Protein AF-A0A8J5VDB3-F1 (afdb_monomer_lite)

Structure (mmCIF, N/CA/C/O backbone):
data_AF-A0A8J5VDB3-F1
#
_entry.id   AF-A0A8J5VDB3-F1
#
loop_
_atom_site.group_PDB
_atom_site.id
_atom_site.type_symbol
_atom_site.label_atom_id
_atom_site.label_alt_id
_atom_site.label_comp_id
_atom_site.label_asym_id
_atom_site.label_entity_id
_atom_site.label_seq_id
_atom_site.pdbx_PDB_ins_code
_atom_site.Cartn_x
_atom_site.Cartn_y
_atom_site.Cartn_z
_atom_site.occupancy
_atom_site.B_iso_or_equiv
_atom_site.auth_seq_id
_atom_site.auth_comp_id
_atom_site.auth_asym_id
_atom_site.auth_atom_id
_atom_site.pdbx_PDB_model_num
ATOM 1 N N . MET A 1 1 ? -5.336 -6.967 34.992 1.00 53.88 1 MET A N 1
ATOM 2 C CA . MET A 1 1 ? -5.012 -6.894 33.547 1.00 53.88 1 MET A CA 1
ATOM 3 C C . MET A 1 1 ? -3.573 -6.403 33.383 1.00 53.88 1 MET A C 1
ATOM 5 O O . MET A 1 1 ? -3.240 -5.371 33.945 1.00 53.88 1 MET A O 1
ATOM 9 N N . ASP A 1 2 ? -2.705 -7.189 32.734 1.00 63.59 2 ASP A N 1
ATOM 10 C CA . ASP A 1 2 ? -1.239 -7.001 32.697 1.00 63.59 2 ASP A CA 1
ATOM 11 C C . ASP A 1 2 ? -0.848 -5.699 31.965 1.00 63.59 2 ASP A C 1
ATOM 13 O O . ASP A 1 2 ? -1.202 -5.514 30.799 1.00 63.59 2 ASP A O 1
ATOM 17 N N . SER A 1 3 ? -0.119 -4.796 32.632 1.00 71.25 3 SER A N 1
ATOM 18 C CA . SER A 1 3 ? 0.340 -3.500 32.087 1.00 71.25 3 SER A CA 1
ATOM 19 C C . SER A 1 3 ? 1.108 -3.650 30.768 1.00 71.25 3 SER A C 1
ATOM 21 O O . SER A 1 3 ? 1.045 -2.791 29.889 1.00 71.25 3 SER A O 1
ATOM 23 N N . ARG A 1 4 ? 1.746 -4.808 30.585 1.00 69.00 4 ARG A N 1
ATOM 24 C CA . ARG A 1 4 ? 2.461 -5.216 29.372 1.00 69.00 4 ARG A CA 1
ATOM 25 C C . ARG A 1 4 ? 1.559 -5.356 28.143 1.00 69.00 4 ARG A C 1
ATOM 27 O O . ARG A 1 4 ? 2.006 -5.182 27.011 1.00 69.00 4 ARG A O 1
ATOM 34 N N . VAL A 1 5 ? 0.292 -5.713 28.348 1.00 71.44 5 VAL A N 1
ATOM 35 C CA . VAL A 1 5 ? -0.698 -5.825 27.271 1.00 71.44 5 VAL A CA 1
ATOM 36 C C . VAL A 1 5 ? -1.099 -4.430 26.803 1.00 71.44 5 VAL A C 1
ATOM 38 O O . VAL A 1 5 ? -1.179 -4.193 25.601 1.00 71.44 5 VAL A O 1
ATOM 41 N N . GLU A 1 6 ? -1.286 -3.482 27.722 1.00 72.94 6 GLU A N 1
ATOM 42 C CA . GLU A 1 6 ? -1.662 -2.107 27.375 1.00 72.94 6 GLU A CA 1
ATOM 43 C C . GLU A 1 6 ? -0.575 -1.373 26.590 1.00 72.94 6 GLU A C 1
ATOM 45 O O . GLU A 1 6 ? -0.888 -0.709 25.602 1.00 72.94 6 GLU A O 1
ATOM 50 N N . GLU A 1 7 ? 0.684 -1.553 26.987 1.00 78.62 7 GLU A N 1
ATOM 51 C CA . GLU A 1 7 ? 1.851 -1.002 26.297 1.00 78.62 7 GLU A CA 1
ATOM 52 C C . GLU A 1 7 ? 1.916 -1.482 24.839 1.00 78.62 7 GLU A C 1
ATOM 54 O O . GLU A 1 7 ? 1.949 -0.669 23.913 1.00 78.62 7 GLU A O 1
ATOM 59 N N . LYS A 1 8 ? 1.797 -2.798 24.612 1.00 77.06 8 LYS A N 1
ATOM 60 C CA . LYS A 1 8 ? 1.782 -3.383 23.261 1.00 77.06 8 LYS A CA 1
ATOM 61 C C . LYS A 1 8 ? 0.629 -2.866 22.401 1.00 77.06 8 LYS A C 1
ATOM 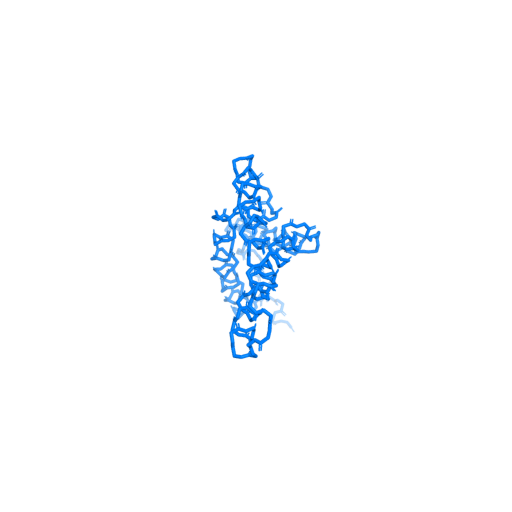63 O O . LYS A 1 8 ? 0.804 -2.652 21.204 1.00 77.06 8 LYS A O 1
ATOM 68 N N . PHE A 1 9 ? -0.551 -2.655 22.985 1.00 74.62 9 PHE A N 1
ATOM 69 C CA . PHE A 1 9 ? -1.677 -2.060 22.257 1.00 74.62 9 PHE A CA 1
ATOM 70 C C . PHE A 1 9 ? -1.410 -0.601 21.865 1.00 74.62 9 PHE A C 1
ATOM 72 O O . PHE A 1 9 ? -1.790 -0.192 20.766 1.00 74.62 9 PHE A O 1
ATOM 79 N N . GLY A 1 10 ? -0.733 0.165 22.725 1.00 77.50 10 GLY A N 1
ATOM 80 C CA . GLY A 1 10 ? -0.290 1.524 22.415 1.00 77.50 10 GLY A CA 1
ATOM 81 C C . GLY A 1 10 ? 0.666 1.564 21.222 1.00 77.50 10 GLY A C 1
ATOM 82 O O . GLY A 1 10 ? 0.451 2.335 20.285 1.00 77.50 10 GLY A O 1
ATOM 83 N N . GLU A 1 11 ? 1.667 0.683 21.201 1.00 82.94 11 GLU A N 1
ATOM 84 C CA . GLU A 1 11 ? 2.618 0.573 20.088 1.00 82.94 11 GLU A CA 1
ATOM 85 C C . GLU A 1 11 ? 1.934 0.188 18.771 1.00 82.94 11 GLU A C 1
ATOM 87 O O . GLU A 1 11 ? 2.164 0.820 17.737 1.00 82.94 11 GLU A O 1
ATOM 92 N N . VAL A 1 12 ? 1.044 -0.811 18.807 1.00 81.38 12 VAL A N 1
ATOM 93 C CA . VAL A 1 12 ? 0.291 -1.253 17.625 1.00 81.38 12 VAL A CA 1
ATOM 94 C C . VAL A 1 12 ? -0.551 -0.114 17.058 1.00 81.38 12 VAL A C 1
ATOM 96 O O . VAL A 1 12 ? -0.569 0.066 15.842 1.00 81.38 12 VAL A O 1
ATOM 99 N N . LYS A 1 13 ? -1.197 0.694 17.905 1.00 80.56 13 LYS A N 1
ATOM 100 C CA . LYS A 1 13 ? -1.991 1.843 17.451 1.00 80.56 13 LYS A CA 1
ATOM 101 C C . LYS A 1 13 ? -1.132 2.863 16.704 1.00 80.56 13 LYS A C 1
ATOM 103 O O . LYS A 1 13 ? -1.469 3.234 15.585 1.00 80.56 13 LYS A O 1
ATOM 108 N N . VAL A 1 14 ? 0.018 3.243 17.266 1.00 86.75 14 VAL A N 1
ATOM 109 C CA . VAL A 1 14 ? 0.944 4.188 16.617 1.00 86.75 14 VAL A CA 1
ATOM 110 C C . VAL A 1 14 ? 1.439 3.653 15.270 1.00 86.75 14 VAL A C 1
ATOM 112 O O . VAL A 1 14 ? 1.568 4.411 14.308 1.00 86.75 14 VAL A O 1
ATOM 115 N N . LEU A 1 15 ? 1.716 2.349 15.178 1.00 85.25 15 LEU A N 1
ATOM 116 C CA . LEU A 1 15 ? 2.126 1.715 13.925 1.00 85.25 15 LEU A CA 1
ATOM 117 C C . LEU A 1 15 ? 1.002 1.720 12.886 1.00 85.25 15 LEU A C 1
ATOM 119 O O . LEU A 1 15 ? 1.241 2.085 11.734 1.00 85.25 15 LEU A O 1
ATOM 123 N N . VAL A 1 16 ? -0.214 1.349 13.290 1.00 84.38 16 VAL A N 1
ATOM 124 C CA . VAL A 1 16 ? -1.390 1.353 12.414 1.00 84.38 16 VAL A CA 1
ATOM 125 C C . VAL A 1 16 ? -1.675 2.764 11.913 1.00 84.38 16 VAL A C 1
ATOM 127 O O . VAL A 1 16 ? -1.860 2.923 10.712 1.00 84.38 16 VAL A O 1
ATOM 130 N N . ASP A 1 17 ? -1.610 3.784 12.769 1.00 84.38 17 ASP A N 1
ATOM 131 C CA . ASP A 1 17 ? -1.848 5.179 12.384 1.00 84.38 17 ASP A CA 1
ATOM 132 C C . ASP A 1 17 ? -0.804 5.684 11.375 1.00 84.38 17 ASP A C 1
ATOM 134 O O . ASP A 1 17 ? -1.151 6.315 10.374 1.00 84.38 17 ASP A O 1
ATOM 138 N N . LYS A 1 18 ? 0.481 5.351 11.572 1.00 86.38 18 LYS A N 1
ATOM 139 C CA . LYS A 1 18 ? 1.552 5.697 10.619 1.00 86.38 18 LYS A CA 1
ATOM 140 C C . LYS A 1 18 ? 1.349 5.033 9.257 1.00 86.38 18 LYS A C 1
ATOM 142 O O . LYS A 1 18 ? 1.505 5.680 8.220 1.00 86.38 18 LYS A O 1
ATOM 147 N N . ILE A 1 19 ? 0.998 3.747 9.252 1.00 85.62 19 ILE A N 1
ATOM 148 C CA . ILE A 1 19 ? 0.727 2.987 8.026 1.00 85.62 19 ILE A CA 1
ATOM 149 C C . ILE A 1 19 ? -0.532 3.528 7.338 1.00 85.62 19 ILE A C 1
ATOM 151 O O . ILE A 1 19 ? -0.530 3.733 6.124 1.00 85.62 19 ILE A O 1
ATOM 155 N N . ALA A 1 20 ? -1.583 3.806 8.109 1.00 84.25 20 ALA A N 1
ATOM 156 C CA . ALA A 1 20 ? -2.833 4.366 7.622 1.00 84.25 20 ALA A CA 1
ATOM 157 C C . ALA A 1 20 ? -2.616 5.719 6.960 1.00 84.25 20 ALA A C 1
ATOM 159 O O . ALA A 1 20 ? -3.127 5.942 5.868 1.00 84.25 20 ALA A O 1
ATOM 160 N N . TRP A 1 21 ? -1.815 6.592 7.573 1.00 83.62 21 TRP A N 1
ATOM 161 C CA . TRP A 1 21 ? -1.458 7.887 7.005 1.00 83.62 21 TRP A CA 1
ATOM 162 C C . TRP A 1 21 ? -0.755 7.744 5.651 1.00 83.62 21 TRP A C 1
ATOM 164 O O . TRP A 1 21 ? -1.199 8.334 4.666 1.00 83.62 21 TRP A O 1
ATOM 174 N N . PHE A 1 22 ? 0.279 6.898 5.564 1.00 82.25 22 PHE A N 1
ATOM 175 C CA . PHE A 1 22 ? 1.011 6.677 4.313 1.00 82.25 22 PHE A CA 1
ATOM 176 C C . PHE A 1 22 ? 0.112 6.109 3.203 1.00 82.25 22 PHE A C 1
ATOM 178 O O . PHE A 1 22 ? 0.136 6.572 2.064 1.00 82.25 22 PHE A O 1
ATOM 185 N N . ILE A 1 23 ? -0.726 5.126 3.535 1.00 82.12 23 ILE A N 1
ATOM 186 C CA . ILE A 1 23 ? -1.629 4.489 2.572 1.00 82.12 23 ILE A CA 1
ATOM 187 C C . ILE A 1 23 ? -2.783 5.432 2.179 1.00 82.12 23 ILE A C 1
ATOM 189 O O . ILE A 1 23 ? -3.235 5.397 1.031 1.00 82.12 23 ILE A O 1
ATOM 193 N N . ASN A 1 24 ? -3.242 6.302 3.086 1.00 81.75 24 ASN A N 1
ATOM 194 C CA . ASN A 1 24 ? -4.252 7.320 2.792 1.00 81.75 24 ASN A CA 1
ATOM 195 C C . ASN A 1 24 ? -3.750 8.379 1.814 1.00 81.75 24 ASN A C 1
ATOM 197 O O . ASN A 1 24 ? -4.521 8.777 0.946 1.00 81.75 24 ASN A O 1
ATOM 201 N N . ILE A 1 25 ? -2.480 8.793 1.886 1.00 78.88 25 ILE A N 1
ATOM 202 C CA . ILE A 1 25 ? -1.899 9.737 0.911 1.00 78.88 25 ILE A CA 1
ATOM 203 C C . ILE A 1 25 ? -2.048 9.209 -0.522 1.00 78.88 25 ILE A C 1
ATOM 205 O O . ILE A 1 25 ? -2.359 9.963 -1.439 1.00 78.88 25 ILE A O 1
ATOM 209 N N . LEU A 1 26 ? -1.888 7.898 -0.707 1.00 76.75 26 LEU A N 1
ATOM 210 C CA . LEU A 1 26 ? -2.064 7.229 -1.998 1.00 76.75 26 LEU A CA 1
ATOM 211 C C . LEU A 1 26 ? -3.535 6.885 -2.311 1.00 76.75 26 LEU A C 1
ATOM 213 O O . LEU A 1 26 ? -3.827 6.269 -3.334 1.00 76.75 26 LEU A O 1
ATOM 217 N N . GLY A 1 27 ? -4.476 7.227 -1.425 1.00 79.12 27 GLY A N 1
ATOM 218 C CA . GLY A 1 27 ? -5.895 6.876 -1.536 1.00 79.12 27 GLY A CA 1
ATOM 219 C C . GLY A 1 27 ? -6.186 5.371 -1.414 1.00 79.12 27 GLY A C 1
ATOM 220 O O . GLY A 1 27 ? -7.279 4.900 -1.752 1.00 79.12 27 GLY A O 1
ATOM 221 N N . GLY A 1 28 ? -5.205 4.584 -0.968 1.00 81.62 28 GLY A N 1
ATOM 222 C CA . GLY A 1 28 ? -5.256 3.122 -0.933 1.00 81.62 28 GLY A CA 1
ATOM 223 C C . GLY A 1 28 ? -5.916 2.539 0.315 1.00 81.62 28 GLY A C 1
ATOM 224 O O . GLY A 1 28 ? -6.027 1.319 0.418 1.00 81.62 28 GLY A O 1
ATOM 225 N N . TRP A 1 29 ? -6.320 3.375 1.275 1.00 84.19 29 TRP A N 1
ATOM 226 C CA . TRP A 1 29 ? -6.783 2.890 2.572 1.00 84.19 29 TRP A CA 1
ATOM 227 C C . TRP A 1 29 ? -8.147 2.197 2.438 1.00 84.19 29 TRP A C 1
ATOM 229 O O . TRP A 1 29 ? -9.067 2.780 1.856 1.00 84.19 29 TRP A O 1
ATOM 239 N N . PRO A 1 30 ? -8.299 0.957 2.942 1.00 79.62 30 PRO A N 1
ATOM 240 C CA . PRO A 1 30 ? -9.506 0.165 2.710 1.00 79.62 30 PRO A CA 1
ATOM 241 C C . PRO A 1 30 ? -10.695 0.571 3.593 1.00 79.62 30 PRO A C 1
ATOM 243 O O . PRO A 1 30 ? -11.835 0.271 3.245 1.00 79.62 30 PRO A O 1
ATOM 246 N N . VAL A 1 31 ? -10.466 1.245 4.728 1.00 78.25 31 VAL A N 1
ATOM 247 C CA . VAL A 1 31 ? -11.527 1.559 5.700 1.00 78.25 31 VAL A CA 1
ATOM 248 C C . VAL A 1 31 ? -12.056 2.975 5.478 1.00 78.25 31 VAL A C 1
ATOM 250 O O . VAL A 1 31 ? -11.325 3.943 5.649 1.00 78.25 31 VAL A O 1
ATOM 253 N N . GLN A 1 32 ? -13.339 3.075 5.113 1.00 67.88 32 GLN A N 1
ATOM 254 C CA . GLN A 1 32 ? -14.087 4.329 4.913 1.00 67.88 32 GLN A CA 1
ATOM 255 C C . GLN A 1 32 ? -13.371 5.379 4.033 1.00 67.88 32 GLN A C 1
ATOM 257 O O . GLN A 1 32 ? -13.166 6.520 4.454 1.00 67.88 32 GLN A O 1
ATOM 262 N N . PRO A 1 33 ? -12.991 5.040 2.788 1.00 67.38 33 PRO A N 1
ATOM 263 C CA . PRO A 1 33 ? -12.346 6.005 1.912 1.00 67.38 33 PRO A CA 1
ATOM 264 C C . PRO A 1 33 ? -13.348 7.083 1.482 1.00 67.38 33 PRO A C 1
ATOM 266 O O . PRO A 1 33 ? -14.376 6.780 0.871 1.00 67.38 33 PRO A O 1
ATOM 269 N N . SER A 1 34 ? -13.033 8.353 1.749 1.00 78.81 34 SER A N 1
ATOM 270 C CA . SER A 1 34 ? -13.811 9.469 1.200 1.00 78.81 34 SER A CA 1
ATOM 271 C C . SER A 1 34 ? -13.730 9.485 -0.332 1.00 78.81 34 SER A C 1
ATOM 273 O O . SER A 1 34 ? -12.754 9.010 -0.920 1.00 78.81 34 SER A O 1
ATOM 275 N N . LEU A 1 35 ? -14.744 10.051 -0.998 1.00 80.62 35 LEU A N 1
ATOM 276 C CA . LEU A 1 35 ? -14.811 10.098 -2.468 1.00 80.62 35 LEU A CA 1
ATOM 277 C C . LEU A 1 35 ? -13.543 10.697 -3.100 1.00 80.62 35 LEU A C 1
ATOM 279 O O . LEU A 1 35 ? -13.057 10.192 -4.108 1.00 80.62 35 LEU A O 1
ATOM 283 N N . GLN A 1 36 ? -12.955 11.716 -2.466 1.00 82.62 36 GLN A N 1
ATOM 284 C CA . GLN A 1 36 ? -11.700 12.328 -2.911 1.00 82.62 36 GLN A CA 1
ATOM 285 C C . GLN A 1 36 ? -10.532 11.331 -2.914 1.00 82.62 36 GLN A C 1
ATOM 287 O O . GLN A 1 36 ? -9.795 11.246 -3.893 1.00 82.62 36 GLN A O 1
ATOM 292 N N . HIS A 1 37 ? -10.389 10.529 -1.857 1.00 84.06 37 HIS A N 1
ATOM 293 C CA . HIS A 1 37 ? -9.309 9.545 -1.744 1.00 84.06 37 HIS A CA 1
ATOM 294 C C . HIS A 1 37 ? -9.501 8.386 -2.731 1.00 84.06 37 HIS A C 1
ATOM 296 O O . HIS A 1 37 ? -8.532 7.849 -3.265 1.00 84.06 37 HIS A O 1
ATOM 302 N N . GLN A 1 38 ? -10.752 8.027 -3.039 1.00 86.00 38 GLN A N 1
ATOM 303 C CA . GLN A 1 38 ? -11.042 7.047 -4.086 1.00 86.00 38 GLN A CA 1
ATOM 304 C C . GLN A 1 38 ? -10.610 7.555 -5.466 1.00 86.00 38 GLN A C 1
ATOM 306 O O . GLN A 1 38 ? -9.944 6.820 -6.193 1.00 86.00 38 GLN A O 1
ATOM 311 N N . LEU A 1 39 ? -10.932 8.807 -5.806 1.00 88.19 39 LEU A N 1
ATOM 312 C CA . LEU A 1 39 ? -10.519 9.423 -7.069 1.00 88.19 39 LEU A CA 1
ATOM 313 C C . LEU A 1 39 ? -8.995 9.525 -7.192 1.00 88.19 39 LEU A C 1
ATOM 315 O O . LEU A 1 39 ? -8.451 9.156 -8.232 1.00 88.19 39 LEU A O 1
ATOM 319 N N . LEU A 1 40 ? -8.305 9.952 -6.129 1.00 88.75 40 LEU A N 1
ATOM 320 C CA . LEU A 1 40 ? -6.839 10.007 -6.097 1.00 88.75 40 LEU A CA 1
ATO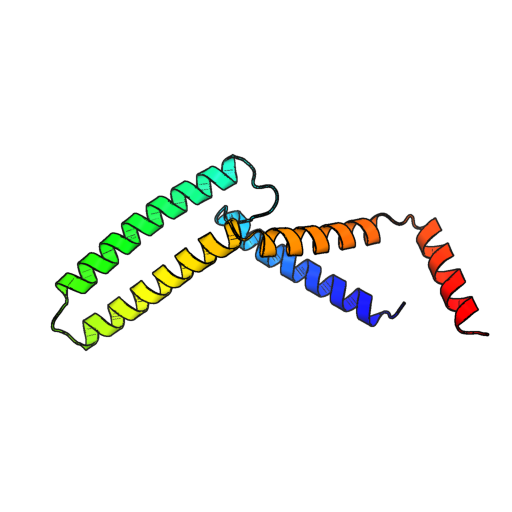M 321 C C . LEU A 1 40 ? -6.214 8.635 -6.360 1.00 88.75 40 LEU A C 1
ATOM 323 O O . LEU A 1 40 ? -5.288 8.525 -7.160 1.00 88.75 40 LEU A O 1
ATOM 327 N N . PHE A 1 41 ? -6.763 7.580 -5.755 1.00 89.62 41 PHE A N 1
ATOM 328 C CA . PHE A 1 41 ? -6.293 6.221 -5.996 1.00 89.62 41 PHE A CA 1
ATOM 329 C C . PHE A 1 41 ? -6.484 5.778 -7.447 1.00 89.62 41 PHE A C 1
ATOM 331 O O . PHE A 1 41 ? -5.586 5.166 -8.014 1.00 89.62 41 PHE A O 1
ATOM 338 N N . TYR A 1 42 ? -7.634 6.072 -8.060 1.00 90.88 42 TYR A N 1
ATOM 339 C CA . TYR A 1 42 ? -7.860 5.722 -9.464 1.00 90.88 42 TYR A CA 1
ATOM 340 C C . TYR A 1 42 ? -6.923 6.485 -10.397 1.00 90.88 42 TYR A C 1
ATOM 342 O O . TYR A 1 42 ? -6.361 5.884 -11.309 1.00 90.88 42 TYR A O 1
ATOM 350 N N . LEU A 1 43 ? -6.703 7.777 -10.145 1.00 92.00 43 LEU A N 1
ATOM 351 C CA . LEU A 1 43 ? -5.757 8.584 -10.913 1.00 92.00 43 LEU A CA 1
ATOM 352 C C . LEU A 1 43 ? -4.337 8.025 -10.794 1.00 92.00 43 LEU A C 1
ATOM 354 O O . LEU A 1 43 ? -3.665 7.827 -11.806 1.00 92.00 43 LEU A O 1
ATOM 358 N N . TYR A 1 44 ? -3.912 7.701 -9.571 1.00 90.44 44 TYR A N 1
ATOM 359 C CA . TYR A 1 44 ? -2.632 7.053 -9.317 1.00 90.44 44 TYR A CA 1
ATOM 360 C C . TYR A 1 44 ? -2.526 5.698 -10.030 1.00 90.44 44 TYR A C 1
ATOM 362 O O . TYR A 1 44 ? -1.519 5.415 -10.671 1.00 90.44 44 TYR A O 1
ATOM 370 N N . LEU A 1 45 ? -3.577 4.876 -9.983 1.00 92.12 45 LEU A N 1
ATOM 371 C CA . LEU A 1 45 ? -3.606 3.564 -10.626 1.00 92.12 45 LEU A CA 1
ATOM 372 C C . LEU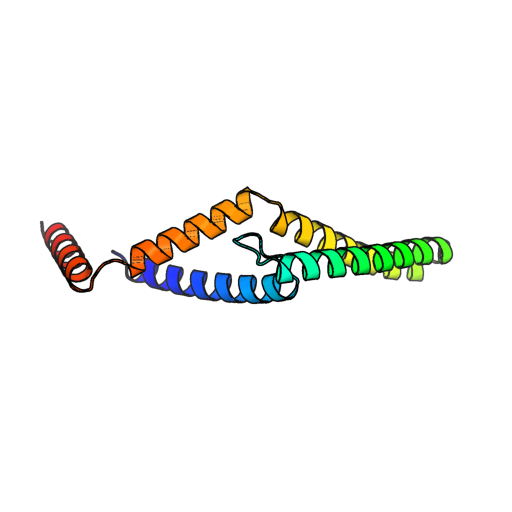 A 1 45 ? -3.483 3.679 -12.148 1.00 92.12 45 LEU A C 1
ATOM 374 O O . LEU A 1 45 ? -2.718 2.928 -12.749 1.00 92.12 45 LEU A O 1
ATOM 378 N N . VAL A 1 46 ? -4.192 4.620 -12.772 1.00 94.38 46 VAL A N 1
ATOM 379 C CA . VAL A 1 46 ? -4.092 4.873 -14.217 1.00 94.38 46 VAL A CA 1
ATOM 380 C C . VAL A 1 46 ? -2.688 5.348 -14.582 1.00 94.38 46 VAL A C 1
ATOM 382 O O . VAL A 1 46 ? -2.071 4.774 -15.478 1.00 94.38 46 VAL A O 1
ATOM 385 N N . TYR A 1 47 ? -2.154 6.334 -13.856 1.00 92.81 47 TYR A N 1
ATOM 386 C CA . TYR A 1 47 ? -0.789 6.825 -14.051 1.00 92.81 47 TYR A CA 1
ATOM 387 C C . TYR A 1 47 ? 0.241 5.691 -13.958 1.00 92.81 47 TYR A C 1
ATOM 389 O O . TYR A 1 47 ? 1.071 5.520 -14.852 1.00 92.81 47 TYR A O 1
ATOM 397 N N . HIS A 1 48 ? 0.144 4.869 -12.912 1.00 92.38 48 HIS A N 1
ATOM 398 C CA . HIS A 1 48 ? 1.066 3.762 -12.679 1.00 92.38 48 HIS A CA 1
ATOM 399 C C . HIS A 1 48 ? 0.964 2.687 -13.762 1.00 92.38 48 HIS A C 1
ATOM 401 O O . HIS A 1 48 ? 1.983 2.146 -14.169 1.00 92.38 48 HIS A O 1
ATOM 407 N N . ASN A 1 49 ? -0.236 2.398 -14.276 1.00 93.38 49 ASN A N 1
ATOM 408 C CA . ASN A 1 49 ? -0.416 1.449 -15.380 1.00 93.38 49 ASN A CA 1
ATOM 409 C C . ASN A 1 49 ? 0.199 1.952 -16.690 1.00 93.38 49 ASN A C 1
ATOM 411 O O . ASN A 1 49 ? 0.825 1.171 -17.409 1.00 93.38 49 ASN A O 1
ATOM 415 N N . ILE A 1 50 ? 0.051 3.244 -16.996 1.00 95.56 50 ILE A N 1
ATOM 416 C CA . ILE A 1 50 ? 0.691 3.860 -18.167 1.00 95.56 50 ILE A CA 1
ATOM 417 C C . ILE A 1 50 ? 2.212 3.749 -18.034 1.00 95.56 50 ILE A C 1
ATOM 419 O O . ILE A 1 50 ? 2.874 3.275 -18.956 1.00 95.56 50 ILE A O 1
ATOM 423 N N . TYR A 1 51 ? 2.751 4.116 -16.869 1.00 93.69 51 TYR A N 1
ATOM 424 C CA . TYR A 1 51 ? 4.181 4.020 -16.588 1.00 93.69 51 TYR A CA 1
ATOM 425 C C . TYR A 1 51 ? 4.698 2.581 -16.721 1.00 93.69 51 TYR A C 1
ATOM 427 O O . TYR A 1 51 ? 5.667 2.335 -17.432 1.00 93.69 51 TYR A O 1
ATOM 435 N N . LEU A 1 52 ? 4.007 1.613 -16.112 1.00 93.94 52 LEU A N 1
ATOM 436 C CA . LEU A 1 52 ? 4.390 0.203 -16.170 1.00 93.94 52 LEU A CA 1
ATOM 437 C C . LEU A 1 52 ? 4.369 -0.329 -17.610 1.00 93.94 52 LEU A C 1
ATOM 439 O O . LEU A 1 52 ? 5.263 -1.070 -18.009 1.00 93.94 52 LEU A O 1
ATOM 443 N N . SER A 1 53 ? 3.382 0.086 -18.409 1.00 93.81 53 SER A N 1
ATOM 444 C CA . SER A 1 53 ? 3.290 -0.279 -19.827 1.00 93.81 53 SER A CA 1
ATOM 445 C C . SER A 1 53 ? 4.470 0.269 -20.634 1.00 93.81 53 SER A C 1
ATOM 447 O O . SER A 1 53 ? 5.005 -0.436 -21.488 1.00 93.81 53 SER A O 1
ATOM 449 N N . MET A 1 54 ? 4.914 1.498 -20.342 1.00 93.94 54 MET A N 1
ATOM 450 C CA . MET A 1 54 ? 6.128 2.063 -20.940 1.00 93.94 54 MET A CA 1
ATOM 451 C C . MET A 1 54 ? 7.377 1.279 -20.523 1.00 93.94 54 MET A C 1
ATOM 453 O O . MET A 1 54 ? 8.186 0.952 -21.386 1.00 93.94 54 MET A O 1
ATOM 457 N N . SER A 1 55 ? 7.514 0.908 -19.245 1.00 91.38 55 SER A N 1
ATOM 458 C CA . SER A 1 55 ? 8.650 0.106 -18.766 1.00 91.38 55 SER A CA 1
ATOM 459 C C . SER A 1 55 ? 8.701 -1.288 -19.398 1.00 91.38 55 SER A C 1
ATOM 461 O O . SER A 1 55 ? 9.772 -1.760 -19.767 1.00 91.38 55 SER A O 1
ATOM 463 N N . TYR A 1 56 ? 7.551 -1.938 -19.596 1.00 91.62 56 TYR A N 1
ATOM 464 C CA . TYR A 1 56 ? 7.501 -3.205 -20.328 1.00 91.62 56 TYR A CA 1
ATOM 465 C C . TYR A 1 56 ? 7.891 -3.048 -21.798 1.00 91.62 56 TYR A C 1
ATOM 467 O O . TYR A 1 56 ? 8.553 -3.927 -22.343 1.00 91.62 56 TYR A O 1
ATOM 475 N N . ASN A 1 57 ? 7.503 -1.945 -22.441 1.00 93.06 57 ASN A N 1
ATOM 476 C CA . ASN A 1 57 ? 7.915 -1.663 -23.813 1.00 93.06 57 ASN A CA 1
ATOM 477 C C . ASN A 1 57 ? 9.438 -1.464 -23.902 1.00 93.06 57 ASN A C 1
ATOM 479 O O . ASN A 1 57 ? 10.095 -2.100 -24.721 1.00 93.06 57 ASN A O 1
ATOM 483 N N . ASP A 1 58 ? 10.005 -0.677 -22.990 1.00 90.69 58 ASP A N 1
ATOM 484 C CA . ASP A 1 58 ? 11.449 -0.453 -22.901 1.00 90.69 58 ASP A CA 1
ATOM 485 C C . ASP A 1 58 ? 12.220 -1.768 -22.682 1.00 90.69 58 ASP A C 1
ATOM 487 O O . ASP A 1 58 ? 13.208 -2.039 -23.363 1.00 90.69 58 ASP A O 1
ATOM 491 N N . LEU A 1 59 ? 11.701 -2.663 -21.832 1.00 89.56 59 LEU A N 1
ATOM 492 C CA . LEU A 1 59 ? 12.259 -4.002 -21.631 1.00 89.56 59 LEU A CA 1
ATOM 493 C C . LEU A 1 59 ? 12.300 -4.836 -22.928 1.00 89.56 59 LEU A C 1
ATOM 495 O O . LEU A 1 59 ? 13.250 -5.592 -23.140 1.00 89.56 59 LEU A O 1
ATOM 499 N N . LEU A 1 60 ? 11.287 -4.710 -23.794 1.00 88.81 60 LEU A N 1
ATOM 500 C CA . LEU A 1 60 ? 11.253 -5.383 -25.097 1.00 88.81 60 LEU A CA 1
ATOM 501 C C . LEU A 1 60 ? 12.233 -4.758 -26.099 1.00 88.81 60 LEU A C 1
ATOM 503 O O . LEU A 1 60 ? 12.765 -5.472 -26.945 1.00 88.81 60 LEU A O 1
ATOM 507 N N . MET A 1 61 ? 12.493 -3.451 -26.009 1.00 90.25 61 MET A N 1
ATOM 508 C CA . MET A 1 61 ? 13.433 -2.757 -26.897 1.00 90.25 61 MET A CA 1
ATOM 509 C C . MET A 1 61 ? 14.896 -3.089 -26.594 1.00 90.25 61 MET A C 1
ATOM 511 O O . MET A 1 61 ? 15.701 -3.214 -27.514 1.00 90.25 61 MET A O 1
ATOM 515 N N . ILE A 1 62 ? 15.249 -3.269 -25.321 1.00 91.06 62 ILE A N 1
ATOM 516 C CA . ILE A 1 62 ? 16.623 -3.588 -24.888 1.00 91.06 62 ILE A CA 1
ATOM 517 C C . ILE A 1 62 ? 16.946 -5.091 -24.931 1.00 91.06 62 ILE A C 1
ATOM 519 O O . ILE A 1 62 ? 17.977 -5.534 -24.413 1.00 91.06 62 ILE A O 1
ATOM 523 N N . PHE 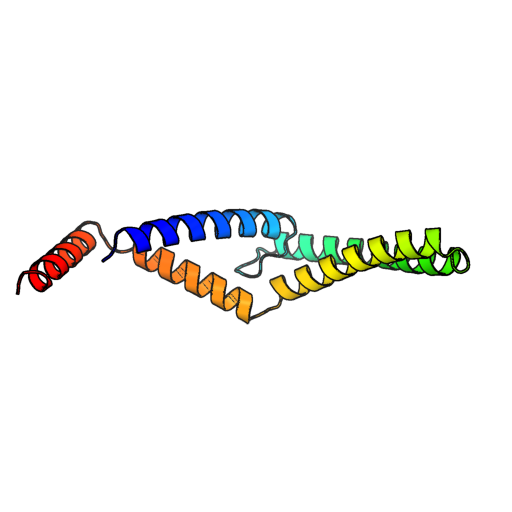A 1 63 ? 16.056 -5.888 -25.525 1.00 83.94 63 PHE A N 1
ATOM 524 C CA . PHE A 1 63 ? 16.189 -7.335 -25.595 1.00 83.94 63 PHE A CA 1
ATOM 525 C C . PHE A 1 63 ? 17.448 -7.722 -26.388 1.00 83.94 63 PHE A C 1
ATOM 527 O O . PHE A 1 63 ? 17.582 -7.402 -27.566 1.00 83.94 63 PHE A O 1
ATOM 534 N N . GLY A 1 64 ? 18.391 -8.401 -25.729 1.00 84.00 64 GLY A N 1
ATOM 535 C CA . GLY A 1 64 ? 19.695 -8.773 -26.296 1.00 84.00 64 GLY A CA 1
ATOM 536 C C . GLY A 1 64 ? 20.899 -8.293 -25.479 1.00 84.00 64 GLY A C 1
ATOM 537 O O . GLY A 1 64 ? 21.980 -8.863 -25.611 1.00 84.00 64 GLY A O 1
ATOM 538 N N . SER A 1 65 ? 20.720 -7.316 -24.584 1.00 90.12 65 SER A N 1
ATOM 539 C CA . SER A 1 65 ? 21.735 -6.922 -23.597 1.00 90.12 65 SER A CA 1
ATOM 540 C C . SER A 1 65 ? 21.342 -7.410 -22.206 1.00 90.12 65 SER A C 1
ATOM 542 O O . SER A 1 65 ? 20.451 -6.851 -21.572 1.00 90.12 65 SER A O 1
ATOM 544 N N . LEU A 1 66 ? 22.011 -8.456 -21.714 1.00 89.25 66 LEU A N 1
ATOM 545 C CA . LEU A 1 66 ? 21.653 -9.101 -20.446 1.00 89.25 66 LEU A CA 1
ATOM 546 C C . LEU A 1 66 ? 21.763 -8.144 -19.244 1.00 89.25 66 LEU A C 1
ATOM 548 O O . LEU A 1 66 ? 20.882 -8.137 -18.382 1.00 89.25 66 LEU A O 1
ATOM 552 N N . ASP A 1 67 ? 22.782 -7.285 -19.219 1.00 91.12 67 ASP A N 1
ATOM 553 C CA . ASP A 1 67 ? 22.975 -6.305 -18.143 1.00 91.12 67 ASP A CA 1
ATOM 554 C C . ASP A 1 67 ? 21.850 -5.260 -18.113 1.00 91.12 67 ASP A C 1
ATOM 556 O O . ASP A 1 67 ? 21.265 -4.991 -17.063 1.00 91.12 67 ASP A O 1
ATOM 560 N N . LEU A 1 68 ? 21.474 -4.712 -19.274 1.00 89.06 68 LEU A N 1
ATOM 561 C CA . LEU A 1 68 ? 20.385 -3.734 -19.360 1.00 89.06 68 LEU A CA 1
ATOM 562 C C . LEU A 1 68 ? 19.026 -4.381 -19.070 1.00 89.06 68 LEU A C 1
ATOM 564 O O . LEU A 1 68 ? 18.202 -3.810 -18.353 1.00 89.06 68 LEU A O 1
ATOM 568 N N . MET A 1 69 ? 18.803 -5.594 -19.578 1.00 92.12 69 MET A N 1
ATOM 569 C CA . MET A 1 69 ? 17.571 -6.344 -19.349 1.00 92.12 69 MET A CA 1
ATOM 570 C C . MET A 1 69 ? 17.366 -6.650 -17.870 1.00 92.12 69 MET A C 1
ATOM 572 O O . MET A 1 69 ? 16.270 -6.446 -17.359 1.00 92.12 69 MET A O 1
ATOM 576 N N . THR A 1 70 ? 18.395 -7.123 -17.164 1.00 92.00 70 THR A N 1
ATOM 577 C CA . THR A 1 70 ? 18.276 -7.462 -15.737 1.00 92.00 70 THR A CA 1
ATOM 578 C C . THR A 1 70 ? 18.008 -6.226 -14.879 1.00 92.00 70 THR A C 1
ATOM 580 O O . THR A 1 70 ? 17.143 -6.275 -13.998 1.00 92.00 70 THR A O 1
ATOM 583 N N . ALA A 1 71 ? 18.662 -5.098 -15.169 1.00 91.00 71 ALA A N 1
ATOM 584 C CA . ALA A 1 71 ? 18.415 -3.833 -14.481 1.00 91.00 71 ALA A CA 1
ATOM 585 C C . ALA A 1 71 ? 16.977 -3.317 -14.694 1.00 91.00 71 ALA A C 1
ATOM 587 O O . ALA A 1 71 ? 16.282 -2.965 -13.731 1.00 91.00 71 ALA A O 1
ATOM 588 N N . ASN A 1 72 ? 16.494 -3.323 -15.940 1.00 91.56 72 ASN A N 1
ATOM 589 C CA . ASN A 1 72 ? 15.147 -2.848 -16.263 1.00 91.56 72 ASN A CA 1
ATOM 590 C C . ASN A 1 72 ? 14.059 -3.808 -15.756 1.00 91.56 72 ASN A C 1
ATOM 592 O O . ASN A 1 72 ? 13.056 -3.384 -15.178 1.00 91.56 72 ASN A O 1
ATOM 596 N N . LEU A 1 73 ? 14.287 -5.118 -15.880 1.00 92.50 73 LEU A N 1
ATOM 597 C CA . LEU A 1 73 ? 13.385 -6.149 -15.371 1.00 92.50 73 LEU A CA 1
ATOM 598 C C . LEU A 1 73 ? 13.228 -6.040 -13.857 1.00 92.50 73 LEU A C 1
ATOM 600 O O . LEU A 1 73 ? 12.108 -6.106 -13.361 1.00 92.50 73 LEU A O 1
ATOM 604 N N . THR A 1 74 ? 14.325 -5.836 -13.122 1.00 94.00 74 THR A N 1
ATOM 605 C CA . THR A 1 74 ? 14.284 -5.684 -11.660 1.00 94.00 74 THR A CA 1
ATOM 606 C C . THR A 1 74 ? 13.450 -4.468 -11.267 1.00 94.00 74 THR A C 1
ATOM 608 O O . THR A 1 74 ? 12.552 -4.574 -10.430 1.00 94.00 74 THR A O 1
ATOM 611 N N . THR A 1 75 ? 13.685 -3.328 -11.920 1.00 91.62 75 THR A N 1
ATOM 612 C CA . THR A 1 75 ? 12.920 -2.095 -11.689 1.00 91.62 75 THR A CA 1
ATOM 613 C C . THR A 1 75 ? 11.434 -2.297 -11.996 1.00 91.62 75 THR A C 1
ATOM 615 O O . THR A 1 75 ? 10.578 -2.007 -11.158 1.00 91.62 75 THR A O 1
ATOM 618 N N . THR A 1 76 ? 11.115 -2.876 -13.152 1.00 93.81 76 THR A N 1
ATOM 619 C CA . THR A 1 76 ? 9.736 -3.144 -13.584 1.00 93.81 76 THR A CA 1
ATOM 620 C C . THR A 1 76 ? 9.035 -4.143 -12.658 1.00 93.81 76 THR A C 1
ATOM 622 O O . THR A 1 76 ? 7.871 -3.955 -12.297 1.00 93.81 76 THR A O 1
ATOM 625 N N . ALA A 1 77 ? 9.740 -5.178 -12.198 1.00 94.00 77 ALA A N 1
ATOM 626 C CA . ALA A 1 77 ? 9.216 -6.164 -11.259 1.00 94.00 77 ALA A CA 1
ATOM 627 C C . ALA A 1 77 ? 8.880 -5.533 -9.902 1.00 94.00 77 ALA A C 1
ATOM 629 O O . ALA A 1 77 ? 7.797 -5.779 -9.368 1.00 94.00 77 ALA A O 1
ATOM 630 N N . ILE A 1 78 ? 9.751 -4.670 -9.366 1.00 94.44 78 ILE A N 1
ATOM 631 C CA . ILE A 1 78 ? 9.480 -3.931 -8.124 1.00 94.44 78 ILE A CA 1
ATOM 632 C C . ILE A 1 78 ? 8.216 -3.079 -8.283 1.00 94.44 78 ILE A C 1
ATOM 634 O O . ILE A 1 78 ? 7.314 -3.161 -7.446 1.00 94.44 78 ILE A O 1
ATOM 638 N N . GLN A 1 79 ? 8.106 -2.322 -9.378 1.00 92.44 79 GLN A N 1
ATOM 639 C CA . GLN A 1 79 ? 6.935 -1.481 -9.653 1.00 92.44 79 GLN A CA 1
ATOM 640 C C . GLN A 1 79 ? 5.643 -2.299 -9.793 1.00 92.44 79 GLN A C 1
ATOM 642 O O . GLN A 1 79 ? 4.579 -1.879 -9.330 1.00 92.44 79 GLN A O 1
ATOM 647 N N . THR A 1 80 ? 5.739 -3.495 -10.374 1.00 94.25 80 THR A N 1
ATOM 648 C CA . THR A 1 80 ? 4.619 -4.435 -10.512 1.00 94.25 80 THR A CA 1
ATOM 649 C C . THR A 1 80 ? 4.173 -4.975 -9.153 1.00 94.25 80 THR A C 1
ATOM 651 O O . THR A 1 80 ? 2.983 -4.969 -8.837 1.00 94.25 80 THR A O 1
ATOM 654 N N . ILE A 1 81 ? 5.117 -5.398 -8.306 1.00 95.00 81 ILE A N 1
ATOM 655 C CA . ILE A 1 81 ? 4.829 -5.897 -6.953 1.00 95.00 81 ILE A CA 1
ATOM 656 C C . ILE A 1 81 ? 4.161 -4.808 -6.111 1.00 95.00 81 ILE A C 1
ATOM 658 O O . ILE A 1 81 ? 3.200 -5.089 -5.392 1.00 95.00 81 ILE A O 1
ATOM 662 N N . VAL A 1 82 ? 4.651 -3.570 -6.203 1.00 91.44 82 VAL A N 1
ATOM 663 C CA . VAL A 1 82 ? 4.077 -2.413 -5.507 1.00 91.44 82 VAL A CA 1
ATOM 664 C C . VAL A 1 82 ? 2.620 -2.202 -5.928 1.00 91.44 82 VAL A C 1
ATOM 666 O O . VAL A 1 82 ? 1.748 -2.133 -5.058 1.00 91.44 82 VAL A O 1
ATOM 669 N N . LEU A 1 83 ? 2.326 -2.213 -7.234 1.00 91.62 83 LEU A N 1
ATOM 670 C CA . LEU A 1 83 ? 0.959 -2.102 -7.754 1.00 91.62 83 LEU A CA 1
ATOM 671 C C . LEU A 1 83 ? 0.045 -3.219 -7.226 1.00 91.62 83 LEU A C 1
ATOM 673 O O . LEU A 1 83 ? -1.030 -2.939 -6.693 1.00 91.62 83 LEU A O 1
ATOM 677 N N . ILE A 1 84 ? 0.488 -4.478 -7.317 1.00 93.31 84 ILE A N 1
ATOM 678 C CA . ILE A 1 84 ? -0.277 -5.642 -6.843 1.00 93.31 84 ILE A CA 1
ATOM 679 C C . ILE A 1 84 ? -0.571 -5.521 -5.345 1.00 93.31 84 ILE A C 1
ATOM 681 O O . ILE A 1 84 ? -1.707 -5.730 -4.920 1.00 93.31 84 ILE A O 1
ATOM 685 N N . ARG A 1 85 ? 0.430 -5.155 -4.535 1.00 91.06 85 ARG A N 1
ATOM 686 C CA . ARG A 1 85 ? 0.263 -4.988 -3.085 1.00 91.06 85 ARG A CA 1
ATOM 687 C C . ARG A 1 85 ? -0.723 -3.875 -2.749 1.00 91.06 85 ARG A C 1
ATOM 689 O O . ARG A 1 85 ? -1.551 -4.076 -1.867 1.00 91.06 85 ARG A O 1
ATOM 696 N N . MET A 1 86 ? -0.684 -2.742 -3.448 1.00 89.31 86 MET A N 1
ATOM 697 C CA . MET A 1 86 ? -1.647 -1.655 -3.226 1.00 89.31 86 MET A CA 1
ATOM 698 C C . MET A 1 86 ? -3.082 -2.074 -3.550 1.00 89.31 86 MET A C 1
ATOM 700 O O . MET A 1 86 ? -3.987 -1.818 -2.756 1.00 89.31 86 MET A O 1
ATOM 704 N N . ILE A 1 87 ? -3.290 -2.764 -4.674 1.00 91.19 87 ILE A N 1
ATOM 705 C CA . ILE A 1 87 ? -4.602 -3.311 -5.045 1.00 91.19 87 ILE A CA 1
ATOM 706 C C . ILE A 1 87 ? -5.066 -4.315 -3.982 1.00 91.19 87 ILE A C 1
ATOM 708 O O . ILE A 1 87 ? -6.202 -4.242 -3.513 1.00 91.19 87 ILE A O 1
ATOM 712 N N . TYR A 1 88 ? -4.178 -5.215 -3.553 1.00 91.19 88 TYR A N 1
ATOM 713 C CA . TYR A 1 88 ? -4.482 -6.201 -2.521 1.00 91.19 88 TYR A CA 1
ATOM 714 C C . TYR A 1 88 ? -4.885 -5.542 -1.199 1.00 91.19 88 TYR A C 1
ATOM 716 O O . TYR A 1 88 ? -5.909 -5.904 -0.631 1.00 91.19 88 TYR A O 1
ATOM 724 N N . VAL A 1 89 ? -4.133 -4.547 -0.722 1.00 88.69 89 VAL A N 1
ATOM 725 C CA . VAL A 1 89 ? -4.452 -3.819 0.516 1.00 88.69 89 VAL A CA 1
ATOM 726 C C . VAL A 1 89 ? -5.819 -3.143 0.432 1.00 88.69 89 VAL A C 1
ATOM 728 O O . VAL A 1 89 ? -6.599 -3.256 1.375 1.00 88.69 89 VAL A O 1
ATOM 731 N N . LYS A 1 90 ? -6.133 -2.493 -0.695 1.00 86.88 90 LYS A N 1
ATOM 732 C CA . LYS A 1 90 ? -7.392 -1.759 -0.863 1.00 86.88 90 LYS A CA 1
ATOM 733 C C . LYS A 1 90 ? -8.618 -2.672 -0.945 1.00 86.88 90 LYS A C 1
ATOM 735 O O . LYS A 1 90 ? -9.654 -2.349 -0.373 1.00 86.88 90 LYS A O 1
ATOM 740 N N . TYR A 1 91 ? -8.519 -3.793 -1.661 1.00 88.94 91 TYR A N 1
ATOM 741 C CA . TYR A 1 91 ? -9.671 -4.661 -1.944 1.00 88.94 91 TYR A CA 1
ATOM 742 C C . TYR A 1 91 ? -9.746 -5.919 -1.067 1.00 88.94 91 TYR A C 1
ATOM 744 O O . TYR A 1 91 ? -10.741 -6.649 -1.112 1.00 88.94 91 TYR A O 1
ATOM 752 N N . SER A 1 92 ? -8.731 -6.197 -0.244 1.00 90.81 92 SER A N 1
ATOM 753 C CA . SER A 1 92 ? -8.755 -7.341 0.666 1.00 90.81 92 SER A CA 1
ATOM 754 C C . SER A 1 92 ? -9.744 -7.116 1.808 1.00 90.81 92 SER A C 1
ATOM 756 O O . SER A 1 92 ? -9.511 -6.342 2.739 1.00 90.81 92 SER A O 1
ATOM 758 N N . LYS A 1 93 ? -10.834 -7.892 1.783 1.00 87.44 93 LYS A N 1
ATOM 759 C CA . LYS A 1 93 ? -11.822 -7.949 2.871 1.00 87.44 93 LYS A CA 1
ATOM 760 C C . LYS A 1 93 ? -11.186 -8.344 4.205 1.00 87.44 93 LYS A C 1
ATOM 762 O O . LYS A 1 93 ? -11.612 -7.859 5.247 1.00 87.44 93 LYS A O 1
ATOM 767 N N . ASN A 1 94 ? -10.154 -9.190 4.177 1.00 89.19 94 ASN A N 1
ATOM 768 C CA . ASN A 1 94 ? -9.453 -9.632 5.382 1.00 89.19 94 ASN A CA 1
ATOM 769 C C . ASN A 1 94 ? -8.689 -8.479 6.035 1.00 89.19 94 ASN A C 1
ATOM 771 O O . ASN A 1 94 ? -8.809 -8.286 7.240 1.00 89.19 94 ASN A O 1
ATOM 775 N N . ILE A 1 95 ? -7.957 -7.688 5.242 1.00 86.69 95 ILE A N 1
ATOM 776 C CA . ILE A 1 95 ? -7.224 -6.519 5.748 1.00 86.69 95 ILE A CA 1
ATOM 777 C C . ILE A 1 95 ? -8.206 -5.498 6.318 1.00 86.69 95 ILE A C 1
ATOM 779 O O . ILE A 1 95 ? -8.036 -5.068 7.456 1.00 86.69 95 ILE A O 1
ATOM 783 N N . SER A 1 96 ? -9.277 -5.184 5.581 1.00 87.69 96 SER A N 1
ATOM 784 C CA . SER A 1 96 ? -10.323 -4.289 6.080 1.00 87.69 96 SER A CA 1
ATOM 785 C C . SER A 1 96 ? -10.913 -4.791 7.399 1.00 87.69 96 SER A C 1
ATOM 787 O O . SER A 1 96 ? -11.024 -4.019 8.343 1.00 87.69 96 SER A O 1
ATOM 789 N N . LYS A 1 97 ? -11.248 -6.085 7.498 1.00 87.69 97 LYS A N 1
ATOM 790 C CA . LYS A 1 97 ? -11.836 -6.676 8.707 1.00 87.69 97 LYS A CA 1
ATOM 791 C C . LYS A 1 97 ? -10.891 -6.607 9.904 1.00 87.69 97 LYS A C 1
ATOM 793 O O . LYS A 1 97 ? -11.339 -6.286 11.001 1.00 87.69 97 LYS A O 1
ATOM 798 N N . ILE A 1 98 ? -9.607 -6.905 9.703 1.00 87.12 98 ILE A N 1
ATOM 799 C CA . ILE A 1 98 ? -8.590 -6.829 10.759 1.00 87.12 98 ILE A CA 1
ATOM 800 C C . ILE A 1 98 ? -8.471 -5.392 11.264 1.00 87.12 98 ILE A C 1
ATOM 802 O O . ILE A 1 98 ? -8.545 -5.177 12.469 1.00 87.12 98 ILE A O 1
ATOM 806 N N . ILE A 1 99 ? -8.347 -4.415 10.360 1.00 85.19 99 ILE A N 1
ATOM 807 C CA . ILE A 1 99 ? -8.227 -2.997 10.726 1.00 85.19 99 ILE A CA 1
ATOM 808 C C . ILE A 1 99 ? -9.468 -2.532 11.491 1.00 85.19 99 ILE A C 1
ATOM 810 O O . ILE A 1 99 ? -9.330 -1.931 12.552 1.00 85.19 99 ILE A O 1
ATOM 814 N N . THR A 1 100 ? -10.671 -2.847 11.000 1.00 85.81 100 THR A N 1
ATOM 815 C CA . THR A 1 100 ? -11.924 -2.503 11.687 1.00 85.81 100 THR A CA 1
ATOM 816 C C . THR A 1 100 ? -11.988 -3.142 13.071 1.00 85.81 100 THR A C 1
ATOM 818 O O . THR A 1 100 ? -12.209 -2.440 14.043 1.00 85.81 100 THR A O 1
ATOM 821 N N . THR A 1 101 ? -11.666 -4.433 13.199 1.00 84.62 101 THR A N 1
ATOM 822 C CA . THR A 1 101 ? -11.684 -5.132 14.499 1.00 84.62 101 THR A CA 1
ATOM 823 C C . THR A 1 101 ? -10.685 -4.533 15.493 1.00 84.62 101 THR A C 1
ATOM 825 O O . THR A 1 101 ? -10.964 -4.455 16.687 1.00 84.62 101 THR A O 1
ATOM 828 N N . VAL A 1 102 ? -9.498 -4.138 15.025 1.00 81.88 102 VAL A N 1
ATOM 829 C CA . VAL A 1 102 ? -8.492 -3.482 15.870 1.00 81.88 102 VAL A CA 1
ATOM 830 C C . VAL A 1 102 ? -8.985 -2.105 16.309 1.00 81.88 102 VAL A C 1
ATOM 832 O O . VAL A 1 102 ? -8.896 -1.792 17.493 1.00 81.88 102 VAL A O 1
ATOM 835 N N . ASN A 1 103 ? -9.552 -1.315 15.395 1.00 80.06 103 ASN A N 1
ATOM 836 C CA . ASN A 1 103 ? -10.121 -0.009 15.722 1.00 80.06 103 ASN A CA 1
ATOM 837 C C . ASN A 1 103 ? -11.292 -0.116 16.701 1.00 80.06 103 ASN A C 1
ATOM 839 O O . ASN A 1 103 ? -11.307 0.620 17.680 1.00 80.06 103 ASN A O 1
ATOM 843 N N . ASP A 1 104 ? -12.213 -1.056 16.496 1.00 81.25 104 ASP A N 1
ATOM 844 C CA . ASP A 1 104 ? -13.373 -1.251 17.369 1.00 81.25 104 ASP A CA 1
ATOM 845 C C . ASP A 1 104 ? -12.933 -1.605 18.795 1.00 81.25 104 ASP A C 1
ATOM 847 O O . ASP A 1 104 ? -13.391 -0.987 19.748 1.00 81.25 104 ASP A O 1
ATOM 851 N N . LYS A 1 105 ? -11.949 -2.503 18.954 1.00 76.88 105 LYS A N 1
ATOM 852 C CA . LYS A 1 105 ? -11.369 -2.833 20.270 1.00 76.88 105 LYS A CA 1
ATOM 853 C C . LYS A 1 105 ? -10.660 -1.650 20.928 1.00 76.88 105 LYS A C 1
ATOM 855 O O . LYS A 1 105 ? -10.637 -1.541 22.152 1.00 76.88 105 LYS A O 1
ATOM 860 N N . ILE A 1 106 ? -10.040 -0.777 20.134 1.00 70.25 106 ILE A N 1
ATOM 861 C CA . ILE A 1 106 ? -9.415 0.452 20.638 1.00 70.25 106 ILE A CA 1
ATOM 862 C C . ILE A 1 106 ? -10.490 1.438 21.102 1.00 70.25 106 ILE A C 1
ATOM 864 O O . ILE A 1 106 ? -10.297 2.087 22.129 1.00 70.25 106 ILE A O 1
ATOM 868 N N . VAL A 1 107 ? -11.591 1.574 20.362 1.00 69.06 107 VAL A N 1
ATOM 869 C CA . VAL A 1 107 ? -12.717 2.438 20.733 1.00 69.06 107 VAL A CA 1
ATOM 870 C C . VAL A 1 107 ? -13.386 1.905 21.994 1.00 69.06 107 VAL A C 1
ATOM 872 O O . VAL A 1 107 ? -13.440 2.642 22.965 1.00 69.06 107 VAL A O 1
ATOM 875 N N . GLU A 1 108 ? -13.750 0.623 22.039 1.00 70.00 108 GLU A N 1
ATOM 876 C CA . GLU A 1 108 ? -14.331 -0.048 23.212 1.00 70.00 108 GLU A CA 1
ATOM 877 C C . GLU A 1 108 ? -13.468 0.157 24.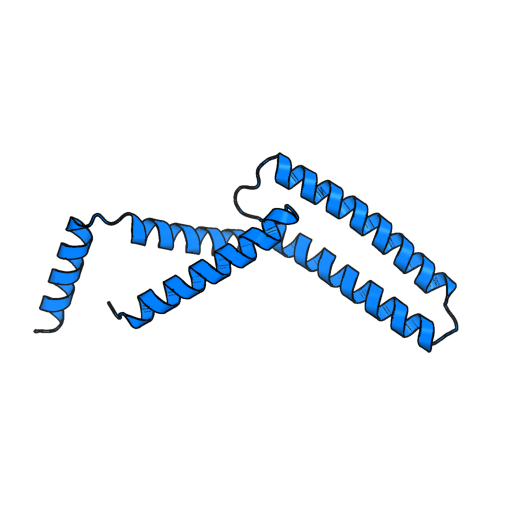467 1.00 70.00 108 GLU A C 1
ATOM 879 O O . GLU A 1 108 ? -13.958 0.555 25.518 1.00 70.00 108 GLU A O 1
ATOM 884 N N . LYS A 1 109 ? -12.141 0.008 24.350 1.00 63.59 109 LYS A N 1
ATOM 885 C CA . LYS A 1 109 ? -11.217 0.257 25.466 1.00 63.59 109 LYS A CA 1
ATOM 886 C C . LYS A 1 109 ? -11.173 1.730 25.914 1.00 63.59 109 LYS A C 1
ATOM 888 O O . LYS A 1 109 ? -10.907 2.025 27.086 1.00 63.59 109 LYS A O 1
ATOM 893 N N . ASN A 1 110 ? -11.358 2.665 24.987 1.00 61.47 110 ASN A N 1
ATOM 894 C CA . ASN A 1 110 ? -11.363 4.094 25.296 1.00 61.47 110 ASN A CA 1
ATOM 895 C C . ASN A 1 110 ? -12.720 4.589 25.809 1.00 61.47 110 ASN A C 1
ATOM 897 O O . ASN A 1 110 ? -12.713 5.566 26.551 1.00 61.47 110 ASN A O 1
ATOM 901 N N . ASP A 1 111 ? -13.815 3.911 25.460 1.00 58.53 111 ASP A N 1
ATOM 902 C CA . ASP A 1 111 ? -15.197 4.293 25.777 1.00 58.53 111 ASP A CA 1
ATOM 903 C C . ASP A 1 111 ? -15.626 3.930 27.206 1.00 58.53 111 ASP A C 1
ATOM 905 O O . ASP A 1 111 ? -16.594 4.484 27.711 1.00 58.53 111 ASP A O 1
ATOM 909 N N . TYR A 1 112 ? -14.879 3.064 27.904 1.00 59.59 112 TYR A N 1
ATOM 910 C CA . TYR A 1 112 ? -15.099 2.875 29.340 1.00 59.59 112 TYR A CA 1
ATOM 911 C C . TYR A 1 112 ? -14.897 4.199 30.086 1.00 59.59 112 TYR A C 1
ATOM 913 O O . TYR A 1 112 ? -13.801 4.785 30.062 1.00 59.59 112 TYR A O 1
ATOM 921 N N . ASP A 1 113 ? -15.938 4.621 30.799 1.00 56.69 113 ASP A N 1
ATOM 922 C CA . ASP A 1 113 ? -15.898 5.787 31.670 1.00 56.69 113 ASP A CA 1
ATOM 923 C C . ASP A 1 113 ? -14.836 5.601 32.770 1.00 56.69 113 ASP A C 1
ATOM 925 O O . ASP A 1 113 ? -14.489 4.483 33.169 1.00 56.69 113 ASP A O 1
ATOM 929 N N . LEU A 1 114 ? -14.283 6.704 33.275 1.00 59.72 114 LEU A N 1
ATOM 930 C CA . LEU A 1 114 ? -13.300 6.687 34.365 1.00 59.72 114 LEU A CA 1
ATOM 931 C C . LEU A 1 114 ? -13.838 5.957 35.608 1.00 59.72 114 LEU A C 1
ATOM 933 O O . LEU A 1 114 ? -13.064 5.323 36.330 1.00 59.72 114 LEU A O 1
ATOM 937 N N . GLU A 1 115 ? -15.151 6.026 35.832 1.00 58.53 115 GLU A N 1
ATOM 938 C CA . GLU A 1 115 ? -15.879 5.287 36.867 1.00 58.53 115 GLU A CA 1
ATOM 939 C C . GLU A 1 115 ? -15.875 3.771 36.595 1.00 58.53 115 GLU A C 1
ATOM 941 O O . GLU A 1 115 ? -15.478 2.987 37.460 1.00 58.53 115 GLU A O 1
ATOM 946 N N . GLU A 1 116 ? -16.210 3.338 35.377 1.00 63.50 116 GLU A N 1
ATOM 947 C CA . GLU A 1 116 ? -16.233 1.917 35.003 1.00 63.50 116 GLU A CA 1
ATOM 948 C C . GLU 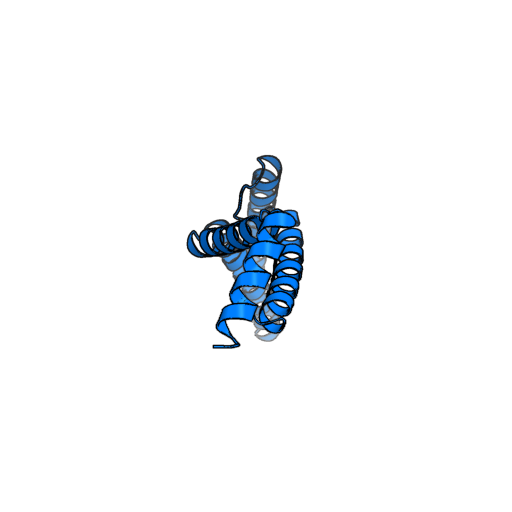A 1 116 ? -14.834 1.287 35.020 1.00 63.50 116 GLU A C 1
ATOM 950 O O . GLU A 1 116 ? -14.655 0.167 35.509 1.00 63.50 116 GLU A O 1
ATOM 955 N N . LYS A 1 117 ? -13.806 2.032 34.586 1.00 65.38 117 LYS A N 1
ATOM 956 C CA . LYS A 1 117 ? -12.401 1.595 34.674 1.00 65.38 117 LYS A CA 1
ATOM 957 C C . LYS A 1 117 ? -11.965 1.366 36.123 1.00 65.38 117 LYS A C 1
ATOM 959 O O . LYS A 1 117 ? -11.247 0.402 36.394 1.00 65.38 117 LYS A O 1
ATOM 964 N N . LYS A 1 118 ? -12.402 2.212 37.066 1.00 67.19 118 LYS A N 1
ATOM 965 C CA . LYS A 1 118 ? -12.115 2.035 38.502 1.00 67.19 118 LYS A CA 1
ATOM 966 C C . LYS A 1 118 ? -12.806 0.802 39.077 1.00 67.19 118 LYS A C 1
ATOM 968 O O . LYS A 1 118 ? -12.172 0.062 39.828 1.00 67.19 118 LYS A O 1
ATOM 973 N N . ILE A 1 119 ? -14.064 0.562 38.711 1.00 69.00 119 ILE A N 1
ATOM 974 C CA . ILE A 1 119 ? -14.824 -0.610 39.169 1.00 69.00 119 ILE A CA 1
ATOM 975 C C . ILE A 1 119 ? -14.167 -1.900 38.659 1.00 69.00 119 ILE A C 1
ATOM 977 O O . ILE A 1 119 ? -13.933 -2.822 39.440 1.00 69.00 119 ILE A O 1
ATOM 981 N N . PHE A 1 120 ? -13.780 -1.944 37.382 1.00 66.25 120 PHE A N 1
ATOM 982 C CA . PHE A 1 120 ? -13.109 -3.103 36.789 1.00 66.25 120 PHE A CA 1
ATOM 983 C C . PHE A 1 120 ? -11.758 -3.419 37.456 1.00 66.25 120 PHE A C 1
ATOM 985 O O . PHE A 1 120 ? -11.449 -4.580 37.734 1.00 66.25 120 PHE A O 1
ATOM 992 N N . LEU A 1 121 ? -10.958 -2.391 37.765 1.00 67.00 121 LEU A N 1
ATOM 993 C CA . LEU A 1 121 ? -9.691 -2.554 38.489 1.00 67.00 121 LEU A CA 1
ATOM 994 C C . LEU A 1 121 ? -9.898 -3.026 39.936 1.00 67.00 121 LEU A C 1
ATOM 996 O O . LEU A 1 121 ? -9.113 -3.838 40.424 1.00 67.00 121 LEU A O 1
ATOM 1000 N N . GLY A 1 122 ? -10.960 -2.562 40.603 1.00 70.25 122 GLY A N 1
ATOM 1001 C CA . GLY A 1 122 ? -11.328 -3.005 41.950 1.00 70.25 122 GLY A CA 1
ATOM 1002 C C . GLY A 1 122 ? -11.668 -4.498 42.017 1.00 70.25 122 GLY A C 1
ATOM 1003 O O . GLY A 1 122 ? -11.173 -5.196 42.900 1.00 70.25 122 GLY A O 1
ATOM 1004 N N . TYR A 1 123 ? -12.429 -5.006 41.043 1.00 61.97 123 TYR A N 1
ATOM 1005 C CA . TYR A 1 123 ? -12.787 -6.428 40.961 1.00 61.97 123 TYR A CA 1
ATOM 1006 C C . TYR A 1 123 ? -11.576 -7.339 40.714 1.00 61.97 123 TYR A C 1
ATOM 1008 O O . TYR A 1 123 ? -11.422 -8.364 41.375 1.00 61.97 123 TYR A O 1
ATOM 1016 N N . GLN A 1 124 ? -10.672 -6.949 39.811 1.00 62.00 124 GLN A N 1
ATOM 1017 C CA . GLN A 1 124 ? -9.476 -7.740 39.488 1.00 62.00 124 GLN A CA 1
ATOM 1018 C C . GLN A 1 124 ? -8.498 -7.873 40.670 1.00 62.00 124 GLN A C 1
ATOM 1020 O O . GLN A 1 124 ? -7.785 -8.869 40.764 1.00 62.00 124 GLN A O 1
ATOM 1025 N N . LEU A 1 125 ? -8.448 -6.883 41.568 1.00 57.00 125 LEU A N 1
ATOM 1026 C CA . LEU A 1 125 ? -7.597 -6.916 42.765 1.00 57.00 125 LEU A CA 1
ATOM 1027 C C . LEU A 1 125 ? -8.176 -7.802 43.883 1.00 57.00 125 LEU A C 1
ATOM 1029 O O . LEU A 1 125 ? -7.413 -8.399 44.647 1.00 57.00 125 LEU A O 1
ATOM 1033 N N . GLN A 1 126 ? -9.505 -7.925 43.962 1.00 55.44 126 GLN A N 1
ATOM 1034 C CA . GLN A 1 126 ? -10.176 -8.845 44.890 1.00 55.44 126 GLN A CA 1
ATOM 1035 C C . GLN A 1 126 ? -10.024 -10.312 44.472 1.00 55.44 126 GLN A C 1
ATOM 1037 O O . GLN A 1 126 ? -9.838 -11.177 45.325 1.00 55.44 126 GLN A O 1
ATOM 1042 N N . GLU A 1 127 ? -10.021 -10.593 43.169 1.00 53.22 127 GLU A N 1
ATOM 1043 C CA . GLU A 1 127 ? -9.804 -11.949 42.647 1.00 53.22 127 GLU A CA 1
ATOM 1044 C C . GLU A 1 127 ? -8.362 -12.450 42.837 1.00 53.22 127 GLU A C 1
ATOM 1046 O O . GLU A 1 127 ? -8.142 -13.651 42.898 1.00 53.22 127 GLU A O 1
ATOM 1051 N N . SER A 1 128 ? -7.370 -11.559 42.974 1.00 48.72 128 SER A N 1
ATOM 1052 C CA . SER A 1 128 ? -5.971 -11.946 43.228 1.00 48.72 128 SER A CA 1
ATOM 1053 C C . SER A 1 128 ? -5.608 -12.099 44.711 1.00 48.72 128 SER A C 1
ATOM 1055 O O . SER A 1 128 ? -4.451 -12.374 45.026 1.00 48.72 128 SER A O 1
ATOM 1057 N N . THR A 1 129 ? -6.550 -11.843 45.625 1.00 51.75 129 THR A N 1
ATOM 1058 C CA . THR A 1 129 ? -6.356 -11.952 47.086 1.00 51.75 129 THR A CA 1
ATOM 1059 C C . THR A 1 129 ? -7.163 -13.080 47.733 1.00 51.75 129 THR A C 1
ATOM 1061 O O . THR A 1 129 ? -7.079 -13.252 48.950 1.00 51.75 129 THR A O 1
ATOM 1064 N N . THR A 1 130 ? -7.882 -13.871 46.932 1.00 46.16 130 THR A N 1
ATOM 1065 C CA . THR A 1 130 ? -8.539 -15.123 47.345 1.00 46.16 130 THR A CA 1
ATOM 1066 C C . THR A 1 130 ? -7.871 -16.295 46.639 1.00 46.16 130 THR A C 1
ATOM 1068 O O . THR A 1 130 ? -7.668 -17.336 47.299 1.00 46.16 130 THR A O 1
#

Organism: NCBI:txid2053667

Sequence (130 aa):
MDSRVEEKFGEVKVLVDKIAWFINILGGWPVQPSLQHQLLFYLYLVYHNIYLSMSYNDLLMIFGSLDLMTANLTTTAIQTIVLIRMIYVKYSKNISKIITTVNDKIVEKNDYDLEEKKIFLGYQLQESTT

Radius of gyration: 23.24 Å; chains: 1; bounding box: 39×28×74 Å

Secondary structure (DSSP, 8-state):
--HHHHHHHHHHHHHHHHHHHHHHHTT---SS--HHHHHHHHHHHHHHHHHHHHHHHHHHHTTT-HHHHHHHHHHHHHHHHHHHHHHHHHH-HHHHHHHHHHHHHHHHHHHS-HHHHHHHHHHHHHHT--

pLDDT: mean 81.19, std 12.2, range [46.16, 95.56]

Foldseek 3Di:
DDPVVVVVLVVVVVVLVVVQVVLQVQLLAQEPRDPVSVVSVVVVLVVLVVVLVVLVVVLVVPPPDPVVNVVSVVVSVVSVVVSVVSVCNNPPPVNNVVSVVSVVVVCVVVPQDPVNVVVVVVVVVVVVVD